Protein AF-A0A9X0CYB3-F1 (afdb_monomer_lite)

Radius of gyration: 28.19 Å; chains: 1; bounding box: 67×47×66 Å

pLDDT: mean 73.57, std 22.22, range [32.19, 98.31]

Structure (mmCIF, N/CA/C/O backbone):
data_AF-A0A9X0CYB3-F1
#
_entry.id   AF-A0A9X0CYB3-F1
#
loop_
_atom_site.group_PDB
_atom_site.id
_atom_site.type_symbol
_atom_site.label_atom_id
_atom_site.label_alt_id
_atom_site.label_comp_id
_atom_site.label_asym_id
_atom_site.label_entity_id
_atom_site.label_seq_id
_atom_site.pdbx_PDB_ins_code
_atom_site.Cartn_x
_atom_site.Cartn_y
_atom_site.Cartn_z
_atom_site.occupancy
_atom_site.B_iso_or_equiv
_atom_site.auth_seq_id
_atom_site.auth_comp_id
_atom_site.auth_asym_id
_atom_site.auth_atom_id
_atom_site.pdbx_PDB_model_num
ATOM 1 N N . MET A 1 1 ? -42.236 -24.956 4.832 1.00 38.97 1 MET A N 1
ATOM 2 C CA . MET A 1 1 ? -42.090 -26.234 5.558 1.00 38.97 1 MET A CA 1
ATOM 3 C C . MET A 1 1 ? -40.602 -26.478 5.725 1.00 38.97 1 MET A C 1
ATOM 5 O O . MET A 1 1 ? -39.913 -26.646 4.729 1.00 38.97 1 MET A O 1
ATOM 9 N N . PHE A 1 2 ? -40.112 -26.344 6.955 1.00 32.19 2 PHE A N 1
ATOM 10 C CA . PHE A 1 2 ? -38.738 -26.663 7.338 1.00 32.19 2 PHE A CA 1
ATOM 11 C C . PHE A 1 2 ? -38.585 -28.181 7.430 1.00 32.19 2 PHE A C 1
ATOM 13 O O . PHE A 1 2 ? -39.509 -28.848 7.889 1.00 32.19 2 PHE A O 1
ATOM 20 N N . ASN A 1 3 ? -37.421 -28.707 7.060 1.00 32.31 3 ASN A N 1
ATOM 21 C CA . ASN A 1 3 ? -36.945 -29.955 7.637 1.00 32.31 3 ASN A CA 1
ATOM 22 C C . ASN A 1 3 ? -35.457 -29.813 7.948 1.00 32.31 3 ASN A C 1
ATOM 24 O O . ASN A 1 3 ? -34.643 -29.538 7.070 1.00 32.31 3 ASN A O 1
ATOM 28 N N . THR A 1 4 ? -35.156 -29.971 9.229 1.00 47.59 4 THR A N 1
ATOM 29 C CA . THR A 1 4 ? -33.843 -29.873 9.859 1.00 47.59 4 THR A CA 1
ATOM 30 C C . THR A 1 4 ? -33.544 -31.248 10.423 1.00 47.59 4 THR A C 1
ATOM 32 O O . THR A 1 4 ? -34.307 -31.679 11.282 1.00 47.59 4 THR A O 1
ATOM 35 N N . ARG A 1 5 ? -32.495 -31.915 9.929 1.00 43.81 5 ARG A N 1
ATOM 36 C CA . ARG A 1 5 ? -31.648 -32.922 10.606 1.00 43.81 5 ARG A CA 1
ATOM 37 C C . ARG A 1 5 ? -30.395 -33.081 9.738 1.00 43.81 5 ARG A C 1
ATOM 39 O O . ARG A 1 5 ? -30.557 -33.213 8.533 1.00 43.81 5 ARG A O 1
ATOM 46 N N . ASP A 1 6 ? -29.148 -33.155 10.163 1.00 37.78 6 ASP A N 1
ATOM 47 C CA . ASP A 1 6 ? -28.370 -32.801 11.350 1.00 37.78 6 ASP A CA 1
ATOM 48 C C . ASP A 1 6 ? -26.902 -33.090 10.938 1.00 37.78 6 ASP A C 1
ATOM 50 O O . ASP A 1 6 ? -26.667 -33.882 10.022 1.00 37.78 6 ASP A O 1
ATOM 54 N N . SER A 1 7 ? -25.939 -32.490 11.646 1.00 33.72 7 SER A N 1
ATOM 55 C CA . SER A 1 7 ? -24.509 -32.873 11.724 1.00 33.72 7 SER A CA 1
ATOM 56 C C . SER A 1 7 ? -23.506 -32.349 10.671 1.00 33.72 7 SER A C 1
ATOM 58 O O . SER A 1 7 ? -23.212 -32.986 9.666 1.00 33.72 7 SER A O 1
ATOM 60 N N . PHE A 1 8 ? -22.834 -31.243 11.012 1.00 39.31 8 PHE A N 1
ATOM 61 C CA . PHE A 1 8 ? -21.362 -31.121 10.884 1.00 39.31 8 PHE A CA 1
ATOM 62 C C . PHE A 1 8 ? -20.721 -31.793 12.133 1.00 39.31 8 PHE A C 1
ATOM 64 O O . PHE A 1 8 ? -21.478 -31.932 13.098 1.00 39.31 8 PHE A O 1
ATOM 71 N N . PRO A 1 9 ? -19.410 -32.152 12.253 1.00 47.28 9 PRO A N 1
ATOM 72 C CA . PRO A 1 9 ? -18.228 -31.752 11.459 1.00 47.28 9 PRO A CA 1
ATOM 73 C C . PRO A 1 9 ? -17.130 -32.849 11.255 1.00 47.28 9 PRO A C 1
ATOM 75 O O . PRO A 1 9 ? -17.073 -33.830 11.985 1.00 47.28 9 PRO A O 1
ATOM 78 N N . ALA A 1 10 ? -16.168 -32.631 10.349 1.00 38.62 10 ALA A N 1
ATOM 79 C CA . ALA A 1 10 ? -14.767 -33.067 10.512 1.00 38.62 10 ALA A CA 1
ATOM 80 C C . ALA A 1 10 ? -13.889 -32.375 9.457 1.00 38.62 10 ALA A C 1
ATOM 82 O O . ALA A 1 10 ? -14.123 -32.506 8.258 1.00 38.62 10 ALA A O 1
ATOM 83 N N . GLN A 1 11 ? -12.898 -31.609 9.903 1.00 45.59 11 GLN A N 1
ATOM 84 C CA . GLN A 1 11 ? -11.774 -31.202 9.065 1.00 45.59 11 GLN A CA 1
ATOM 85 C 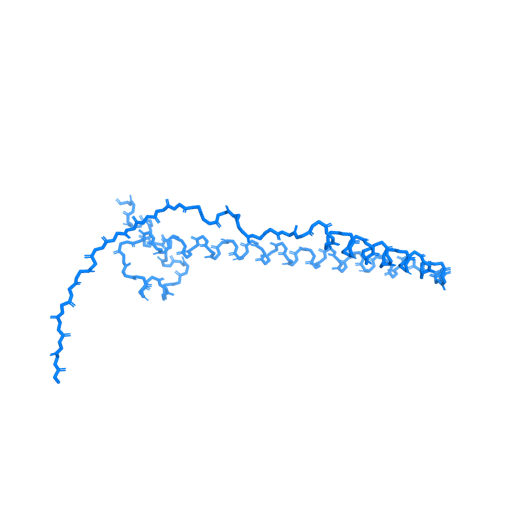C . GLN A 1 11 ? -10.807 -32.386 9.009 1.00 45.59 11 GLN A C 1
ATOM 87 O O . GLN A 1 11 ? -10.433 -32.884 10.069 1.00 45.59 11 GLN A O 1
ATOM 92 N N . ASP A 1 12 ? -10.381 -32.795 7.813 1.00 38.00 12 ASP A N 1
ATOM 93 C CA . ASP A 1 12 ? -9.156 -33.576 7.655 1.00 38.00 12 ASP A CA 1
ATOM 94 C C . ASP A 1 12 ? -8.229 -32.860 6.669 1.00 38.00 12 ASP A C 1
ATOM 96 O O . ASP A 1 12 ? -8.605 -32.479 5.557 1.00 38.00 12 ASP A O 1
ATOM 100 N N . ILE A 1 13 ? -7.032 -32.580 7.165 1.00 45.16 13 ILE A N 1
ATOM 101 C CA . ILE A 1 13 ? -5.947 -31.867 6.509 1.00 45.16 13 ILE A CA 1
ATOM 102 C C . ILE A 1 13 ? -5.070 -32.954 5.905 1.00 45.16 13 ILE A C 1
ATOM 104 O O . ILE A 1 13 ? -4.399 -33.668 6.642 1.00 45.16 13 ILE A O 1
ATOM 108 N N . GLY A 1 14 ? -5.003 -33.071 4.582 1.00 38.75 14 GLY A N 1
ATOM 109 C CA . GLY A 1 14 ? -4.028 -33.992 4.014 1.00 38.75 14 GLY A CA 1
ATOM 110 C C . GLY A 1 14 ? -4.180 -34.257 2.533 1.00 38.75 14 GLY A C 1
ATOM 111 O O . GLY A 1 14 ? -5.093 -34.946 2.108 1.00 38.75 14 GLY A O 1
ATOM 112 N N . VAL A 1 15 ? -3.177 -33.800 1.788 1.00 41.22 15 VAL A N 1
ATOM 113 C CA . VAL A 1 15 ? -2.621 -34.507 0.627 1.00 41.22 15 VAL A CA 1
ATOM 114 C C . VAL A 1 15 ? -3.546 -34.757 -0.572 1.00 41.22 15 VAL A C 1
ATOM 116 O O . VAL A 1 15 ? -3.755 -35.892 -0.972 1.00 41.22 15 VAL A O 1
ATOM 119 N N . ASP A 1 16 ? -3.929 -33.697 -1.287 1.00 36.62 16 ASP A N 1
ATOM 120 C CA . ASP A 1 16 ? -4.045 -33.809 -2.755 1.00 36.62 16 ASP A CA 1
ATOM 121 C C . ASP A 1 16 ? -2.865 -33.101 -3.432 1.00 36.62 16 ASP A C 1
ATOM 123 O O . ASP A 1 16 ? -2.970 -32.174 -4.235 1.00 36.62 16 ASP A O 1
ATOM 127 N N . LEU A 1 17 ? -1.675 -33.525 -3.007 1.00 48.56 17 LEU A N 1
ATOM 128 C CA . LEU A 1 17 ? -0.488 -33.463 -3.831 1.00 48.56 17 LEU A CA 1
ATOM 129 C C . LEU A 1 17 ? -0.436 -34.808 -4.553 1.00 48.56 17 LEU A C 1
ATOM 131 O O . LEU A 1 17 ? -0.120 -35.814 -3.930 1.00 48.56 17 LEU A O 1
ATOM 135 N N . MET A 1 18 ? -0.666 -34.766 -5.866 1.00 50.19 18 MET A N 1
ATOM 136 C CA . MET A 1 18 ? -0.414 -35.826 -6.854 1.00 50.19 18 MET A CA 1
ATOM 137 C C . MET A 1 18 ? -1.641 -36.611 -7.317 1.00 50.19 18 MET A C 1
ATOM 139 O O . MET A 1 18 ? -1.751 -37.801 -7.058 1.00 50.19 18 MET A O 1
ATOM 143 N N . GLN A 1 19 ? -2.413 -36.020 -8.231 1.00 47.66 19 GLN A N 1
ATOM 144 C CA . GLN A 1 19 ? -2.987 -36.818 -9.320 1.00 47.66 19 GLN A CA 1
ATOM 145 C C . GLN A 1 19 ? -3.080 -36.099 -10.678 1.00 47.66 19 GLN A C 1
ATOM 147 O O . GLN A 1 19 ? -3.956 -36.384 -11.488 1.00 47.66 19 GLN A O 1
ATOM 152 N N . LEU A 1 20 ? -2.109 -35.236 -11.011 1.00 45.38 20 LEU A N 1
ATOM 153 C CA . LEU A 1 20 ? -1.769 -34.993 -12.421 1.00 45.38 20 LEU A CA 1
ATOM 154 C C . LEU A 1 20 ? -0.728 -36.027 -12.856 1.00 45.38 20 LEU A C 1
ATOM 156 O O . LEU A 1 20 ? 0.466 -35.732 -12.954 1.00 45.38 20 LEU A O 1
ATOM 160 N N . THR A 1 21 ? -1.174 -37.256 -13.110 1.00 52.50 21 THR A N 1
ATOM 161 C CA . THR A 1 21 ? -0.357 -38.246 -13.816 1.00 52.50 21 THR A CA 1
ATOM 162 C C . THR A 1 21 ? -0.209 -37.767 -15.260 1.00 52.50 21 THR A C 1
ATOM 164 O O . THR A 1 21 ? -1.044 -38.031 -16.114 1.00 52.50 21 THR A O 1
ATOM 167 N N . ILE A 1 22 ? 0.824 -36.963 -15.517 1.00 55.16 22 ILE A N 1
ATOM 168 C CA . ILE A 1 22 ? 1.188 -36.514 -16.863 1.00 55.16 22 ILE A CA 1
ATOM 169 C C . ILE A 1 22 ? 1.739 -37.728 -17.609 1.00 55.16 22 ILE A C 1
ATOM 171 O O . ILE A 1 22 ? 2.836 -38.197 -17.285 1.00 55.16 22 ILE A O 1
ATOM 175 N N . ASP A 1 23 ? 1.008 -38.199 -18.617 1.00 49.56 23 ASP A N 1
ATOM 176 C CA . ASP A 1 23 ? 1.454 -39.264 -19.508 1.00 49.56 23 ASP A CA 1
ATOM 177 C C . ASP A 1 23 ? 2.859 -38.950 -20.067 1.00 49.56 23 ASP A C 1
ATOM 179 O O . ASP A 1 23 ? 3.125 -37.834 -20.538 1.00 49.56 23 ASP A O 1
ATOM 183 N N . PRO A 1 24 ? 3.803 -39.912 -20.069 1.00 57.47 24 PRO A N 1
ATOM 184 C CA . PRO A 1 24 ? 5.183 -39.674 -20.500 1.00 57.47 24 PRO A CA 1
ATOM 185 C C . PRO A 1 24 ? 5.306 -39.248 -21.977 1.00 57.47 24 PRO A C 1
ATOM 187 O O . PRO A 1 24 ? 6.347 -38.719 -22.373 1.00 57.47 24 PRO A O 1
ATOM 190 N N . ARG A 1 25 ? 4.239 -39.391 -22.778 1.00 55.62 25 ARG A N 1
ATOM 191 C CA . ARG A 1 25 ? 4.171 -38.947 -24.182 1.00 55.62 25 ARG A CA 1
ATOM 192 C C . ARG A 1 25 ? 3.948 -37.434 -24.349 1.00 55.62 25 ARG A C 1
ATOM 194 O O . ARG A 1 25 ? 4.436 -36.856 -25.322 1.00 55.62 25 ARG A O 1
ATOM 201 N N . ASP A 1 26 ? 3.343 -36.746 -23.378 1.00 56.19 26 ASP A N 1
ATOM 202 C CA . ASP A 1 26 ? 3.070 -35.298 -23.476 1.00 56.19 26 ASP A CA 1
ATOM 203 C C . ASP A 1 26 ? 4.306 -34.422 -23.227 1.00 56.19 26 ASP A C 1
ATOM 205 O O . ASP A 1 26 ? 4.432 -33.304 -23.750 1.00 56.19 26 ASP A O 1
ATOM 209 N N . LYS A 1 27 ? 5.279 -34.943 -22.470 1.00 54.69 27 LYS A N 1
ATOM 210 C CA . LYS A 1 27 ? 6.580 -34.285 -22.264 1.00 54.69 27 LYS A CA 1
ATOM 211 C C . LYS A 1 27 ? 7.376 -34.201 -23.569 1.00 54.69 27 LYS A C 1
ATOM 213 O O . LYS A 1 27 ? 8.086 -33.215 -23.804 1.00 54.69 27 LYS A O 1
ATOM 218 N N . GLU A 1 28 ? 7.227 -35.189 -24.448 1.00 58.22 28 GLU A N 1
ATOM 219 C CA . GLU A 1 28 ? 7.933 -35.239 -25.727 1.00 58.22 28 GLU A CA 1
ATOM 220 C C . GLU A 1 28 ? 7.369 -34.220 -26.731 1.00 58.22 28 GLU A C 1
ATOM 222 O O . GLU A 1 28 ? 8.117 -33.551 -27.449 1.00 58.22 28 GLU A O 1
ATOM 227 N N . MET A 1 29 ? 6.049 -34.014 -26.730 1.00 58.03 29 MET A N 1
ATOM 228 C CA . MET A 1 29 ? 5.403 -33.042 -27.613 1.00 58.03 29 MET A CA 1
ATOM 229 C C . MET A 1 29 ? 5.717 -31.593 -27.199 1.00 58.03 29 MET A C 1
ATOM 231 O O . MET A 1 29 ? 6.075 -30.768 -28.049 1.00 58.03 29 MET A O 1
ATOM 235 N N . LYS A 1 30 ? 5.706 -31.285 -25.890 1.00 57.91 30 LYS A N 1
ATOM 236 C CA . LYS A 1 30 ? 6.099 -29.959 -25.365 1.00 57.91 30 LYS A CA 1
ATOM 237 C C . LYS A 1 30 ? 7.572 -29.632 -25.630 1.00 57.91 30 LYS A C 1
ATOM 239 O O . LYS A 1 30 ? 7.895 -28.492 -25.972 1.00 57.91 30 LYS A O 1
ATOM 244 N N . THR A 1 31 ? 8.478 -30.602 -25.510 1.00 58.84 31 THR A N 1
ATOM 245 C CA . THR A 1 31 ? 9.913 -30.391 -25.782 1.00 58.84 31 THR A CA 1
ATOM 246 C C . THR A 1 31 ? 10.200 -30.225 -27.273 1.00 58.84 31 THR A C 1
ATOM 248 O O . THR A 1 31 ? 10.942 -29.311 -27.645 1.00 58.84 31 THR A O 1
ATOM 251 N N . LYS A 1 32 ? 9.555 -31.012 -28.146 1.00 59.22 32 LYS A N 1
ATOM 252 C CA . LYS A 1 32 ? 9.646 -30.850 -29.608 1.00 59.22 32 LYS A CA 1
ATOM 253 C C . LYS A 1 32 ? 9.098 -29.495 -30.069 1.00 59.22 32 LYS A C 1
ATOM 255 O O . LYS A 1 32 ? 9.734 -28.840 -30.897 1.00 59.22 32 LYS A O 1
ATOM 260 N N . LEU A 1 33 ? 7.989 -29.021 -29.491 1.00 59.12 33 LEU A N 1
ATOM 261 C CA . LEU A 1 33 ? 7.429 -27.697 -29.785 1.00 59.12 33 LEU A CA 1
ATOM 262 C C . LEU A 1 33 ? 8.364 -26.563 -29.329 1.00 59.12 33 LEU A C 1
ATOM 264 O O . LEU A 1 33 ? 8.663 -25.662 -30.113 1.00 59.12 33 LEU A O 1
ATOM 268 N N . ARG A 1 34 ? 8.920 -26.641 -28.109 1.00 61.38 34 ARG A N 1
ATOM 269 C CA . ARG A 1 34 ? 9.915 -25.667 -27.613 1.00 61.38 34 ARG A CA 1
ATOM 270 C C . ARG A 1 34 ? 11.194 -25.655 -28.461 1.00 61.38 34 ARG A C 1
ATOM 272 O O . ARG A 1 34 ? 11.714 -24.580 -28.754 1.00 61.38 34 ARG A O 1
ATOM 279 N N . LYS A 1 35 ? 11.679 -26.820 -28.914 1.00 63.31 35 LYS A N 1
ATOM 280 C CA . LYS A 1 35 ? 12.871 -26.942 -29.777 1.00 63.31 35 LYS A CA 1
ATOM 281 C C . LYS A 1 35 ? 12.631 -26.369 -31.181 1.00 63.31 35 LYS A C 1
ATOM 283 O O . LYS A 1 35 ? 13.509 -25.689 -31.710 1.00 63.31 35 LYS A O 1
ATOM 288 N N . LYS A 1 36 ? 11.431 -26.557 -31.753 1.00 62.00 36 LYS A N 1
ATOM 289 C CA . LYS A 1 36 ? 11.015 -25.916 -33.018 1.00 62.00 36 LYS A CA 1
ATOM 290 C C . LYS A 1 36 ? 10.936 -24.388 -32.889 1.00 62.00 36 LYS A C 1
ATOM 292 O O . LYS A 1 36 ? 11.462 -23.697 -33.757 1.00 62.00 36 LYS A O 1
ATOM 297 N N . MET A 1 37 ? 10.372 -23.876 -31.790 1.00 61.69 37 MET A N 1
ATOM 298 C CA . MET A 1 37 ? 10.289 -22.434 -31.487 1.00 61.69 37 MET A CA 1
ATOM 299 C C . MET A 1 37 ? 11.672 -21.784 -31.277 1.00 61.69 37 MET A C 1
ATOM 301 O O . MET A 1 37 ? 11.906 -20.653 -31.697 1.00 61.69 37 MET A O 1
ATOM 305 N N . ALA A 1 38 ? 12.625 -22.497 -30.664 1.00 62.00 38 ALA A N 1
ATOM 306 C CA . ALA A 1 38 ? 13.997 -22.010 -30.495 1.00 62.00 38 ALA A CA 1
ATOM 307 C C . ALA A 1 38 ? 14.773 -21.951 -31.829 1.00 62.00 38 ALA A C 1
ATOM 309 O O . ALA A 1 38 ? 15.526 -21.005 -32.079 1.00 62.00 38 ALA A O 1
ATOM 310 N N . ALA A 1 39 ? 14.567 -22.932 -32.715 1.00 61.97 39 ALA A N 1
ATOM 311 C CA . ALA A 1 39 ? 15.249 -23.015 -34.007 1.00 61.97 39 ALA A CA 1
ATOM 312 C C . ALA A 1 39 ? 14.781 -21.944 -35.013 1.00 61.97 39 ALA A C 1
ATOM 314 O O . ALA A 1 39 ? 15.599 -21.399 -35.762 1.00 61.97 39 ALA A O 1
ATOM 315 N N . SER A 1 40 ? 13.490 -21.595 -35.014 1.00 58.34 40 SER A N 1
ATOM 316 C CA . SER A 1 40 ? 12.939 -20.523 -35.856 1.00 58.34 40 SER A CA 1
ATOM 317 C C . SER A 1 40 ? 13.416 -19.129 -35.422 1.00 58.34 40 SER A C 1
ATOM 319 O O . SER A 1 40 ? 13.672 -18.276 -36.276 1.00 58.34 40 SER A O 1
ATOM 321 N N . ASN A 1 41 ? 13.662 -18.918 -34.124 1.00 58.38 41 ASN A N 1
ATOM 322 C CA . ASN A 1 41 ? 14.206 -17.655 -33.609 1.00 58.38 41 ASN A CA 1
ATOM 323 C C . ASN A 1 41 ? 15.685 -17.423 -33.980 1.00 58.38 41 ASN A C 1
ATOM 325 O O . ASN A 1 41 ? 16.107 -16.277 -34.146 1.00 58.38 41 ASN A O 1
ATOM 329 N N . SER A 1 42 ? 16.470 -18.489 -34.173 1.00 54.41 42 SER A N 1
ATOM 330 C CA . SER A 1 42 ? 17.883 -18.396 -34.580 1.00 54.41 42 SER A CA 1
ATOM 331 C C . SER A 1 42 ? 18.053 -17.885 -36.021 1.00 54.41 42 SER A C 1
ATOM 333 O O . SER A 1 42 ? 18.882 -17.011 -36.288 1.00 54.41 42 SER A O 1
ATOM 335 N N . ARG A 1 43 ? 17.206 -18.340 -36.959 1.00 51.75 43 ARG A N 1
ATOM 336 C CA . ARG A 1 43 ? 17.292 -17.940 -38.380 1.00 51.75 43 ARG A CA 1
ATOM 337 C C . ARG A 1 43 ? 16.879 -16.486 -38.631 1.00 51.75 43 ARG A C 1
ATOM 339 O O . ARG A 1 43 ? 17.395 -15.859 -39.554 1.00 51.75 43 ARG A O 1
ATOM 346 N N . ARG A 1 44 ? 16.016 -15.907 -37.787 1.00 49.41 44 ARG A N 1
ATOM 347 C CA . ARG A 1 44 ? 15.561 -14.511 -37.921 1.00 49.41 44 ARG A CA 1
ATOM 348 C C . ARG A 1 44 ? 16.596 -13.474 -37.453 1.00 49.41 44 ARG A C 1
ATOM 350 O O . ARG A 1 44 ? 16.475 -12.307 -37.808 1.00 49.41 44 ARG A O 1
ATOM 357 N N . ARG A 1 45 ? 17.657 -13.861 -36.726 1.00 51.22 45 ARG A N 1
ATOM 358 C CA . ARG A 1 45 ? 18.683 -12.904 -36.250 1.00 51.22 45 ARG A CA 1
ATOM 359 C C . ARG A 1 45 ? 19.742 -12.507 -37.285 1.00 51.22 45 ARG A C 1
ATOM 361 O O . ARG A 1 45 ? 20.452 -11.533 -37.051 1.00 51.22 45 ARG A O 1
ATOM 368 N N . LYS A 1 46 ? 19.866 -13.207 -38.421 1.00 51.25 46 LYS A N 1
ATOM 369 C CA . LYS A 1 46 ? 20.913 -12.912 -39.425 1.00 51.25 46 LYS A CA 1
ATOM 370 C C . LYS A 1 46 ? 20.532 -11.870 -40.490 1.00 51.25 46 LYS A C 1
ATOM 372 O O . LYS A 1 46 ? 21.427 -11.415 -41.190 1.00 51.25 46 LYS A O 1
ATOM 377 N N . LYS A 1 47 ? 19.264 -11.445 -40.602 1.00 50.75 47 LYS A N 1
ATOM 378 C CA . LYS A 1 47 ? 18.797 -10.560 -41.697 1.00 50.75 47 LYS A CA 1
ATOM 379 C C . LYS A 1 47 ? 18.647 -9.063 -41.371 1.00 50.75 47 LYS A C 1
ATOM 381 O O . LYS A 1 47 ? 18.204 -8.316 -42.230 1.00 50.75 47 LYS A O 1
ATOM 386 N N . SER A 1 48 ? 19.056 -8.580 -40.195 1.00 52.50 48 SER A N 1
ATOM 387 C CA . SER A 1 48 ? 19.002 -7.135 -39.895 1.00 52.50 48 SER A CA 1
ATOM 388 C C . SER A 1 48 ? 20.217 -6.645 -39.100 1.00 52.50 48 SER A C 1
ATOM 390 O O . SER A 1 48 ? 20.099 -6.218 -37.952 1.00 52.50 48 SER A O 1
ATOM 392 N N . LYS A 1 49 ? 21.409 -6.690 -39.702 1.00 57.81 49 LYS A N 1
ATOM 393 C CA . LYS A 1 49 ? 22.538 -5.855 -39.259 1.00 57.81 49 LYS A CA 1
ATOM 394 C C . LYS A 1 49 ? 22.584 -4.567 -40.089 1.00 57.81 49 LYS A C 1
ATOM 396 O O . LYS A 1 49 ? 23.564 -4.292 -40.768 1.00 57.81 49 LYS A O 1
ATOM 401 N N . LEU A 1 50 ? 21.511 -3.777 -40.032 1.00 60.97 50 LEU A N 1
ATOM 402 C CA . LEU A 1 50 ? 21.601 -2.358 -40.371 1.00 60.97 50 LEU A CA 1
ATOM 403 C C . LEU A 1 50 ? 22.452 -1.707 -39.271 1.00 60.97 50 LEU A C 1
ATOM 405 O O . LEU A 1 50 ? 22.190 -1.949 -38.090 1.00 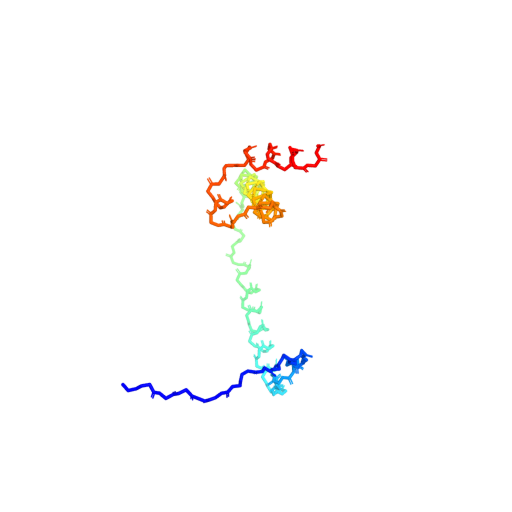60.97 50 LEU A O 1
ATOM 409 N N . LYS A 1 51 ? 23.517 -0.977 -39.629 1.00 54.94 51 LYS A N 1
ATOM 410 C CA . LYS A 1 51 ? 24.436 -0.362 -38.656 1.00 54.94 51 LYS A CA 1
ATOM 411 C C . LYS A 1 51 ? 23.638 0.567 -37.726 1.00 54.94 51 LYS A C 1
ATOM 413 O O . LYS A 1 51 ? 23.216 1.640 -38.139 1.00 54.94 51 LYS A O 1
ATOM 418 N N . ARG A 1 52 ? 23.388 0.131 -36.487 1.00 58.66 52 ARG A N 1
ATOM 419 C CA . ARG A 1 52 ? 22.676 0.915 -35.466 1.00 58.66 52 ARG A CA 1
ATOM 420 C C . ARG A 1 52 ? 23.600 2.017 -34.959 1.00 58.66 52 ARG A C 1
ATOM 422 O O . ARG A 1 52 ? 24.754 1.751 -34.627 1.00 58.66 52 ARG A O 1
ATOM 429 N N . SER A 1 53 ? 23.104 3.248 -34.903 1.00 62.41 53 SER A N 1
ATOM 430 C CA . SER A 1 53 ? 23.817 4.359 -34.277 1.00 62.41 53 SER A CA 1
ATOM 431 C C . SER A 1 53 ? 23.806 4.179 -32.754 1.00 62.41 53 SER A C 1
ATOM 433 O O . SER A 1 53 ? 22.751 3.935 -32.159 1.00 62.41 53 SER A O 1
ATOM 435 N N . LYS A 1 54 ? 24.976 4.314 -32.107 1.00 63.81 54 LYS A N 1
ATOM 436 C CA . LYS A 1 54 ? 25.136 4.158 -30.645 1.00 63.81 54 LYS A CA 1
ATOM 437 C C . LYS A 1 54 ? 24.186 5.048 -29.828 1.00 63.81 54 LYS A C 1
ATOM 439 O O . LYS A 1 54 ? 23.814 4.681 -28.718 1.00 63.81 54 LYS A O 1
ATOM 444 N N . SER A 1 55 ? 23.764 6.190 -30.377 1.00 66.19 55 SER A N 1
ATOM 445 C CA . SER A 1 55 ? 22.810 7.105 -29.739 1.00 66.19 55 SER A CA 1
ATOM 446 C C . SER A 1 55 ? 21.453 6.446 -29.471 1.00 66.19 55 SER A C 1
ATOM 448 O O . SER A 1 55 ? 20.933 6.551 -28.366 1.00 66.19 55 SER A O 1
ATOM 450 N N . THR A 1 56 ? 20.914 5.686 -30.428 1.00 73.44 56 THR A N 1
ATOM 451 C CA . THR A 1 56 ? 19.600 5.025 -30.287 1.00 73.44 56 THR A CA 1
ATOM 452 C C . THR A 1 56 ? 19.622 3.801 -29.368 1.00 73.44 56 THR A C 1
ATOM 454 O O . THR A 1 56 ? 18.578 3.372 -28.870 1.00 73.44 56 THR A O 1
ATOM 457 N N . ASP A 1 57 ? 20.802 3.222 -29.144 1.00 75.94 57 ASP A N 1
ATOM 458 C CA . ASP A 1 57 ? 21.000 2.119 -28.203 1.00 75.94 57 ASP A CA 1
ATOM 459 C C . ASP A 1 57 ? 21.084 2.637 -26.768 1.00 75.94 57 ASP A C 1
ATOM 461 O O . ASP A 1 57 ? 20.438 2.083 -25.878 1.00 75.94 57 ASP A O 1
ATOM 465 N N . ASN A 1 58 ? 21.787 3.752 -26.558 1.00 84.81 58 ASN A N 1
ATOM 466 C CA . ASN A 1 58 ? 21.854 4.419 -25.261 1.00 84.81 58 ASN A CA 1
ATOM 467 C C . ASN A 1 58 ? 20.471 4.886 -24.785 1.00 84.81 58 ASN A C 1
ATOM 469 O O . ASN A 1 58 ? 20.126 4.641 -23.630 1.00 84.81 58 ASN A O 1
ATOM 473 N N . THR A 1 59 ? 19.643 5.467 -25.661 1.00 87.31 59 THR A N 1
ATOM 474 C CA . THR A 1 59 ? 18.270 5.874 -25.307 1.00 87.31 59 THR A CA 1
ATOM 475 C C . THR A 1 59 ? 17.430 4.689 -24.830 1.00 87.31 59 THR A C 1
ATOM 477 O O . THR A 1 59 ? 16.827 4.763 -23.763 1.00 87.31 59 THR A O 1
ATOM 480 N N . ARG A 1 60 ? 17.479 3.549 -25.536 1.00 86.06 60 ARG A N 1
ATOM 481 C CA . ARG A 1 60 ? 16.766 2.328 -25.119 1.00 86.06 60 ARG A CA 1
ATOM 482 C C . ARG A 1 60 ? 17.255 1.793 -23.778 1.00 86.06 60 ARG A C 1
ATOM 484 O O . ARG A 1 60 ? 16.455 1.365 -22.956 1.00 86.06 60 ARG A O 1
ATOM 491 N N . VAL A 1 61 ? 18.566 1.807 -23.532 1.00 89.44 61 VAL A N 1
ATOM 492 C CA . VAL A 1 61 ? 19.119 1.375 -22.237 1.00 89.44 61 VAL A CA 1
ATOM 493 C C . VAL A 1 61 ? 18.657 2.302 -21.110 1.00 89.44 61 VAL A C 1
ATOM 495 O O . VAL A 1 61 ? 18.330 1.823 -20.025 1.00 89.44 61 VAL A O 1
ATOM 498 N N . VAL A 1 62 ? 18.592 3.614 -21.354 1.00 91.38 62 VAL A N 1
ATOM 499 C CA . VAL A 1 62 ? 18.069 4.588 -20.386 1.00 91.38 62 VAL A CA 1
ATOM 500 C C . VAL A 1 62 ? 16.582 4.352 -20.118 1.00 91.38 62 VAL A C 1
ATOM 502 O O . VAL A 1 62 ? 16.177 4.333 -18.957 1.00 91.38 62 VAL A O 1
ATOM 505 N N . GLU A 1 63 ? 15.777 4.119 -21.153 1.00 92.38 63 GLU A N 1
ATOM 506 C CA . GLU A 1 63 ? 14.352 3.791 -21.024 1.00 92.38 63 GLU A CA 1
ATOM 507 C C . GLU A 1 63 ? 14.136 2.511 -20.215 1.00 92.38 63 GLU A C 1
ATOM 509 O O . GLU A 1 63 ? 13.379 2.532 -19.248 1.00 92.38 63 GLU A O 1
ATOM 514 N N . LEU A 1 64 ? 14.884 1.442 -20.505 1.00 93.12 64 LEU A N 1
ATOM 515 C CA . LEU A 1 64 ? 14.823 0.186 -19.748 1.00 93.12 64 LEU A CA 1
ATOM 516 C C . LEU A 1 64 ? 15.226 0.368 -18.279 1.00 93.12 64 LEU A C 1
ATOM 518 O O . LEU A 1 64 ? 14.650 -0.250 -17.385 1.00 93.12 64 LEU A O 1
ATOM 522 N N . ARG A 1 65 ? 16.224 1.213 -17.993 1.00 94.06 65 ARG A N 1
ATOM 523 C CA . ARG A 1 65 ? 16.609 1.538 -16.608 1.00 94.06 65 ARG A CA 1
ATOM 524 C C . ARG A 1 65 ? 15.505 2.313 -15.891 1.00 94.06 65 ARG A C 1
ATOM 526 O O . ARG A 1 65 ? 15.219 2.018 -14.731 1.00 94.06 65 ARG A O 1
ATOM 533 N N . LYS A 1 66 ? 14.870 3.273 -16.571 1.00 95.62 66 LYS A N 1
ATOM 534 C CA . LYS A 1 66 ? 13.722 4.018 -16.035 1.00 95.62 66 LYS A CA 1
ATOM 535 C C . LYS A 1 66 ? 12.536 3.090 -15.781 1.00 95.62 66 LYS A C 1
ATOM 537 O O . LYS A 1 66 ? 11.931 3.179 -14.719 1.00 95.62 66 LYS A O 1
ATOM 542 N N . GLU A 1 67 ? 12.243 2.180 -16.703 1.00 94.44 67 GLU A N 1
ATOM 543 C CA . GLU A 1 67 ? 11.195 1.166 -16.564 1.00 94.44 67 GLU A CA 1
ATOM 544 C C . GLU A 1 67 ? 11.446 0.264 -15.348 1.00 94.44 67 GLU A C 1
ATOM 546 O O . GLU A 1 67 ? 10.609 0.204 -14.452 1.00 94.44 67 GLU A O 1
ATOM 551 N N . ARG A 1 68 ? 12.652 -0.306 -15.216 1.00 95.62 68 ARG A N 1
ATOM 552 C CA . ARG A 1 68 ? 13.032 -1.109 -14.038 1.00 95.62 68 ARG A CA 1
ATOM 553 C C . ARG A 1 68 ? 12.917 -0.340 -12.723 1.00 95.62 68 ARG A C 1
ATOM 555 O O . ARG A 1 68 ? 12.470 -0.899 -11.728 1.00 95.62 68 ARG A O 1
ATOM 562 N N . SER A 1 69 ? 13.320 0.932 -12.700 1.00 96.75 69 SER A N 1
ATOM 563 C CA . SER A 1 69 ? 13.190 1.779 -11.507 1.00 96.75 69 SER A CA 1
ATOM 564 C C . SER A 1 69 ? 11.721 2.004 -11.131 1.00 96.75 69 SER A C 1
ATOM 566 O O . SER A 1 69 ? 11.353 1.903 -9.958 1.00 96.75 69 SER A O 1
ATOM 568 N N . ARG A 1 70 ? 10.858 2.236 -12.129 1.00 97.50 70 ARG A N 1
ATOM 569 C CA . ARG A 1 70 ? 9.407 2.368 -11.931 1.00 97.50 70 ARG A CA 1
ATOM 570 C C . ARG A 1 70 ? 8.807 1.084 -11.372 1.00 97.50 70 ARG A C 1
ATOM 572 O O . ARG A 1 70 ? 8.040 1.152 -10.414 1.00 97.50 70 ARG A O 1
ATOM 579 N N . ASP A 1 71 ? 9.184 -0.066 -11.915 1.00 97.12 71 ASP A N 1
ATOM 580 C CA . ASP A 1 71 ? 8.684 -1.355 -11.436 1.00 97.12 71 ASP A CA 1
ATOM 581 C C . ASP A 1 71 ? 9.204 -1.691 -10.038 1.00 97.12 71 ASP A C 1
ATOM 583 O O . ASP A 1 71 ? 8.439 -2.162 -9.200 1.00 97.12 71 ASP A O 1
ATOM 587 N N . ALA A 1 72 ? 10.455 -1.350 -9.719 1.00 97.62 72 ALA A N 1
ATOM 588 C CA . ALA A 1 72 ? 10.977 -1.468 -8.360 1.00 97.62 72 ALA A CA 1
ATOM 589 C C . ALA A 1 72 ? 10.202 -0.578 -7.370 1.00 97.62 72 ALA A C 1
ATOM 591 O O . ALA A 1 72 ? 9.874 -1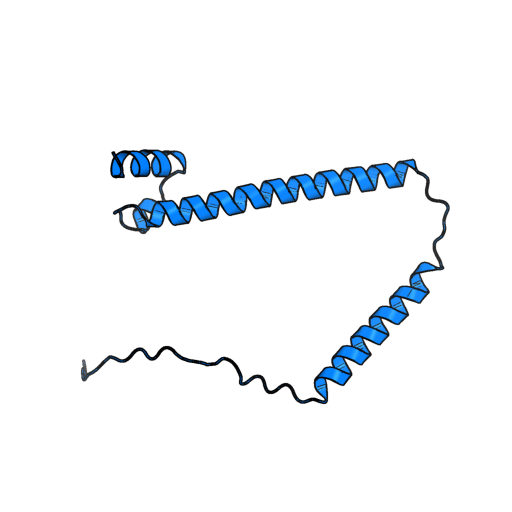.018 -6.268 1.00 97.62 72 ALA A O 1
ATOM 592 N N . ALA A 1 73 ? 9.862 0.657 -7.757 1.00 98.31 73 ALA A N 1
ATOM 593 C CA . ALA A 1 73 ? 9.043 1.548 -6.937 1.00 98.31 73 ALA A CA 1
ATOM 594 C C . ALA A 1 73 ? 7.616 1.013 -6.744 1.00 98.31 73 ALA A C 1
ATOM 596 O O . ALA A 1 73 ? 7.108 1.040 -5.624 1.00 98.31 73 ALA A O 1
ATOM 597 N N . ARG A 1 74 ? 6.987 0.479 -7.800 1.00 97.94 74 ARG A N 1
ATOM 598 C CA . ARG A 1 74 ? 5.683 -0.198 -7.700 1.00 97.94 74 ARG A CA 1
ATOM 599 C C . ARG A 1 74 ? 5.750 -1.419 -6.796 1.00 97.94 74 ARG A C 1
ATOM 601 O O . ARG A 1 74 ? 4.874 -1.580 -5.963 1.00 97.94 74 ARG A O 1
ATOM 608 N N . SER A 1 75 ? 6.786 -2.247 -6.927 1.00 97.69 75 SER A N 1
ATOM 609 C CA . SER A 1 75 ? 6.963 -3.435 -6.092 1.00 97.69 75 SER A CA 1
ATOM 610 C C . SER A 1 75 ? 7.091 -3.066 -4.614 1.00 97.69 75 SER A C 1
ATOM 612 O O . SER A 1 75 ? 6.431 -3.685 -3.786 1.00 97.69 75 SER A O 1
ATOM 614 N N . ARG A 1 76 ? 7.859 -2.018 -4.276 1.00 98.06 76 ARG A N 1
ATOM 615 C CA . ARG A 1 76 ? 7.929 -1.504 -2.896 1.00 98.06 76 ARG A CA 1
ATOM 616 C C . ARG A 1 76 ? 6.563 -1.032 -2.390 1.00 98.06 76 ARG A C 1
ATOM 618 O O . ARG A 1 76 ? 6.144 -1.489 -1.335 1.00 98.06 76 ARG A O 1
ATOM 625 N N . ARG A 1 77 ? 5.840 -0.227 -3.181 1.00 97.56 77 ARG A N 1
ATOM 626 C CA . ARG A 1 77 ? 4.479 0.236 -2.843 1.00 97.56 77 ARG A CA 1
ATOM 627 C C . ARG A 1 77 ? 3.468 -0.909 -2.712 1.00 97.56 77 ARG A C 1
ATOM 629 O O . ARG A 1 77 ? 2.576 -0.854 -1.884 1.00 97.56 77 ARG A O 1
ATOM 636 N N . GLY A 1 78 ? 3.593 -1.954 -3.524 1.00 97.12 78 GLY A N 1
ATOM 637 C CA . GLY A 1 78 ? 2.746 -3.140 -3.412 1.00 97.12 78 GLY A CA 1
ATOM 638 C C . GLY A 1 78 ? 3.003 -3.888 -2.105 1.00 97.12 78 GLY A C 1
ATOM 639 O O . GLY A 1 78 ? 2.060 -4.202 -1.391 1.00 97.12 78 GLY A O 1
ATOM 640 N N . LYS A 1 79 ? 4.280 -4.108 -1.765 1.00 97.06 79 LYS A N 1
ATOM 641 C CA . LYS A 1 79 ? 4.684 -4.800 -0.533 1.00 97.06 79 LYS A CA 1
ATOM 642 C C . LYS A 1 79 ? 4.305 -4.034 0.732 1.00 97.06 79 LYS A C 1
ATOM 644 O O . LYS A 1 79 ? 3.813 -4.639 1.675 1.00 97.06 79 LYS A O 1
ATOM 649 N N . GLU A 1 80 ? 4.523 -2.719 0.766 1.00 96.19 80 GLU A N 1
ATOM 650 C CA . GLU A 1 80 ? 4.130 -1.925 1.936 1.00 96.19 80 GLU A CA 1
ATOM 651 C C . GLU A 1 80 ? 2.601 -1.939 2.099 1.00 96.19 80 GLU A C 1
ATOM 653 O O . GLU A 1 80 ? 2.123 -2.074 3.216 1.00 96.19 80 GLU A O 1
ATOM 658 N N . ASN A 1 81 ? 1.821 -1.873 1.007 1.00 95.88 81 ASN A N 1
ATOM 659 C CA . ASN A 1 81 ? 0.359 -1.954 1.076 1.00 95.88 81 ASN A CA 1
ATOM 660 C C . ASN A 1 81 ? -0.101 -3.280 1.686 1.00 95.88 81 ASN A C 1
ATOM 662 O O . ASN A 1 81 ? -0.904 -3.262 2.610 1.00 95.88 81 ASN A O 1
ATOM 666 N N . THR A 1 82 ? 0.458 -4.408 1.240 1.00 95.81 82 THR A N 1
ATOM 667 C CA . THR A 1 82 ? 0.114 -5.713 1.821 1.00 95.81 82 THR A CA 1
ATOM 668 C C . THR A 1 82 ? 0.484 -5.795 3.301 1.00 95.81 82 THR A C 1
ATOM 670 O O . THR A 1 82 ? -0.283 -6.333 4.089 1.00 95.81 82 THR A O 1
ATOM 673 N N . GLN A 1 83 ? 1.618 -5.208 3.699 1.00 95.69 83 GLN A N 1
ATOM 674 C CA . GLN A 1 83 ? 2.024 -5.151 5.106 1.00 95.69 83 GLN A CA 1
ATOM 675 C C . GLN A 1 83 ? 1.081 -4.279 5.946 1.00 95.69 83 GLN A C 1
ATOM 677 O O . GLN A 1 83 ? 0.766 -4.644 7.074 1.00 95.69 83 GLN A O 1
ATOM 682 N N . PHE A 1 84 ? 0.602 -3.151 5.411 1.00 95.50 84 PHE A N 1
ATOM 683 C CA . PHE A 1 84 ? -0.409 -2.326 6.082 1.00 95.50 84 PHE A CA 1
ATOM 684 C C . PHE A 1 84 ? -1.733 -3.071 6.249 1.00 95.50 84 PHE A C 1
ATOM 686 O O . PHE A 1 84 ? -2.332 -2.995 7.319 1.00 95.50 84 PHE A O 1
ATOM 693 N N . ASP A 1 85 ? -2.163 -3.817 5.232 1.00 94.44 85 ASP A N 1
ATOM 694 C CA . ASP A 1 85 ? -3.391 -4.614 5.295 1.00 94.44 85 ASP A CA 1
ATOM 695 C C . ASP A 1 85 ? -3.271 -5.758 6.313 1.00 94.44 85 ASP A C 1
ATOM 697 O O . ASP A 1 85 ? -4.227 -6.074 7.020 1.00 94.44 85 ASP A O 1
ATOM 701 N N . GLU A 1 86 ? -2.101 -6.393 6.408 1.00 94.69 86 GLU A N 1
ATOM 702 C CA . GLU A 1 86 ? -1.805 -7.393 7.440 1.00 94.69 86 GLU A CA 1
ATOM 703 C C . GLU A 1 86 ? -1.807 -6.769 8.834 1.00 94.69 86 GLU A C 1
ATOM 705 O O . GLU A 1 86 ? -2.451 -7.298 9.737 1.00 94.69 86 GLU A O 1
ATOM 710 N N . LEU A 1 87 ? -1.170 -5.609 8.998 1.00 94.88 87 LEU A N 1
ATOM 711 C CA . LEU A 1 87 ? -1.146 -4.884 10.264 1.00 94.88 87 LEU A CA 1
ATOM 712 C C . LEU A 1 87 ? -2.557 -4.486 10.721 1.00 94.88 87 LEU A C 1
ATOM 714 O O . LEU A 1 87 ? -2.909 -4.665 11.883 1.00 94.88 87 LEU A O 1
ATOM 718 N N . ALA A 1 88 ? -3.394 -4.015 9.796 1.00 95.62 88 ALA A N 1
ATOM 719 C CA . ALA A 1 88 ? -4.781 -3.650 10.062 1.00 95.62 88 ALA A CA 1
ATOM 720 C C . ALA A 1 88 ? -5.629 -4.834 10.563 1.00 95.62 88 ALA A C 1
ATOM 722 O O . ALA A 1 88 ? -6.555 -4.631 11.346 1.00 95.62 88 ALA A O 1
ATOM 723 N N . LYS A 1 89 ? -5.313 -6.069 10.149 1.00 93.62 89 LYS A N 1
ATOM 724 C CA . LYS A 1 89 ? -5.997 -7.290 10.617 1.00 93.62 89 LYS A CA 1
ATOM 725 C C . LYS A 1 89 ? -5.603 -7.702 12.035 1.00 93.62 8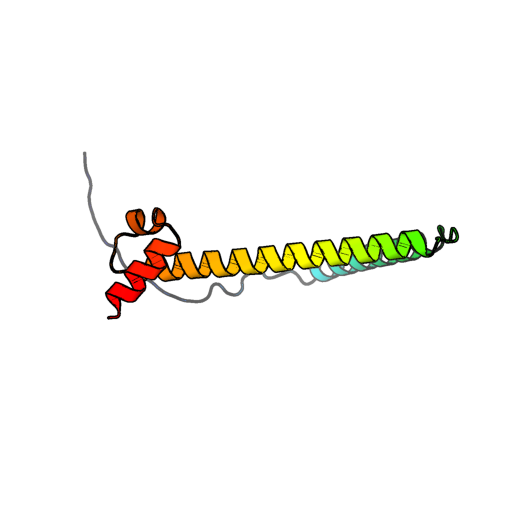9 LYS A C 1
ATOM 727 O O . LYS A 1 89 ? -6.326 -8.485 12.640 1.00 93.62 89 LYS A O 1
ATOM 732 N N . LEU A 1 90 ? -4.470 -7.216 12.544 1.00 93.81 90 LEU A N 1
ATOM 733 C CA . LEU A 1 90 ? -3.997 -7.516 13.900 1.00 93.81 90 LEU A CA 1
ATOM 734 C C . LEU A 1 90 ? -4.617 -6.601 14.960 1.00 93.81 90 LEU A C 1
ATOM 736 O O . LEU A 1 90 ? -4.550 -6.912 16.147 1.00 93.81 90 LEU A O 1
ATOM 740 N N . LEU A 1 91 ? -5.212 -5.477 14.554 1.00 92.81 91 LEU A N 1
ATOM 741 C CA . LEU A 1 91 ? -5.920 -4.597 15.476 1.00 92.81 91 LEU A CA 1
ATOM 742 C C . LEU A 1 91 ? -7.168 -5.306 16.033 1.00 92.81 91 LEU A C 1
ATOM 744 O O . LEU A 1 91 ? -7.860 -5.989 15.275 1.00 92.81 91 LEU A O 1
ATOM 748 N N . PRO A 1 92 ? -7.523 -5.100 17.316 1.00 91.69 92 PRO A N 1
ATOM 749 C CA . PRO A 1 92 ? -8.724 -5.669 17.934 1.00 91.69 92 PRO A CA 1
ATOM 750 C C . PRO A 1 92 ? -9.994 -4.915 17.492 1.00 91.69 92 PRO A C 1
ATOM 752 O O . PRO A 1 92 ? -10.779 -4.438 18.308 1.00 91.69 92 PRO A O 1
ATOM 755 N N . LEU A 1 93 ? -10.178 -4.756 16.182 1.00 90.19 93 LEU A N 1
ATOM 756 C CA . LEU A 1 93 ? -11.289 -4.056 15.550 1.00 90.19 93 LEU A CA 1
ATOM 757 C C . LEU A 1 93 ? -11.881 -4.937 14.437 1.00 90.19 93 LEU A C 1
ATOM 759 O O . LEU A 1 93 ? -11.149 -5.670 13.771 1.00 90.19 93 LEU A O 1
ATOM 763 N N . PRO A 1 94 ? -13.195 -4.857 14.176 1.00 92.06 94 PRO A N 1
ATOM 764 C CA . PRO A 1 94 ? -13.807 -5.563 13.056 1.00 92.06 94 PRO A CA 1
ATOM 765 C C . PRO A 1 94 ? -13.155 -5.202 11.712 1.00 92.06 94 PRO A C 1
ATOM 767 O O . PRO A 1 94 ? -12.967 -4.022 11.406 1.00 92.06 94 PRO A O 1
ATOM 770 N N . GLY A 1 95 ? -12.901 -6.205 10.862 1.00 89.56 95 GLY A N 1
ATOM 771 C CA . GLY A 1 95 ? -12.253 -6.026 9.552 1.00 89.56 95 GLY A CA 1
ATOM 772 C C . GLY A 1 95 ? -12.953 -5.026 8.618 1.00 89.56 95 GLY A C 1
ATOM 773 O O . GLY A 1 95 ? -12.309 -4.351 7.819 1.00 89.56 95 GLY A O 1
ATOM 774 N N . ALA A 1 96 ? -14.275 -4.873 8.757 1.00 90.62 96 ALA A N 1
ATOM 775 C CA . ALA A 1 96 ? -15.048 -3.876 8.017 1.00 90.62 96 ALA A CA 1
ATOM 776 C C . ALA A 1 96 ? -14.598 -2.437 8.328 1.00 90.62 96 ALA A C 1
ATOM 778 O O . ALA A 1 96 ? -14.543 -1.608 7.425 1.00 90.62 96 ALA A O 1
ATOM 779 N N . ILE A 1 97 ? -14.227 -2.159 9.580 1.00 91.19 97 ILE A N 1
ATOM 780 C CA . ILE A 1 97 ? -13.764 -0.839 10.021 1.00 91.19 97 ILE A CA 1
ATOM 781 C C . ILE A 1 97 ? -12.297 -0.654 9.638 1.00 91.19 97 ILE A C 1
ATOM 783 O O . ILE A 1 97 ? -11.938 0.380 9.083 1.00 91.19 97 ILE A O 1
ATOM 787 N N . THR A 1 98 ? -11.452 -1.665 9.861 1.00 93.31 98 THR A N 1
ATOM 788 C CA . THR A 1 98 ? -10.012 -1.554 9.579 1.00 93.31 98 THR A CA 1
ATOM 789 C C . THR A 1 98 ? -9.704 -1.402 8.090 1.00 93.31 98 THR A C 1
ATOM 791 O O . THR A 1 98 ? -8.748 -0.717 7.743 1.00 93.31 98 THR A O 1
ATOM 794 N N . SER A 1 99 ? -10.560 -1.933 7.208 1.00 91.00 99 SER A N 1
ATOM 795 C CA . SER A 1 99 ? -10.463 -1.731 5.753 1.00 91.00 99 SER A CA 1
ATOM 796 C C . SER A 1 99 ? -10.707 -0.288 5.288 1.00 91.00 99 SER A C 1
ATOM 798 O O . SER A 1 99 ? -10.272 0.087 4.201 1.00 91.00 99 SER A O 1
ATOM 800 N N . GLN A 1 100 ? -11.403 0.522 6.093 1.00 94.62 100 GLN A N 1
ATOM 801 C CA . GLN A 1 100 ? -11.709 1.925 5.787 1.00 94.62 100 GLN A CA 1
ATOM 802 C C . GLN A 1 100 ? -10.671 2.890 6.373 1.00 94.62 100 GLN A C 1
ATOM 804 O O . GLN A 1 100 ? -10.722 4.088 6.094 1.00 94.62 100 GLN A O 1
ATOM 809 N N . LEU A 1 101 ? -9.741 2.390 7.192 1.00 95.19 101 LEU A N 1
ATOM 810 C CA . LEU A 1 101 ? -8.722 3.215 7.825 1.00 95.19 101 LEU A 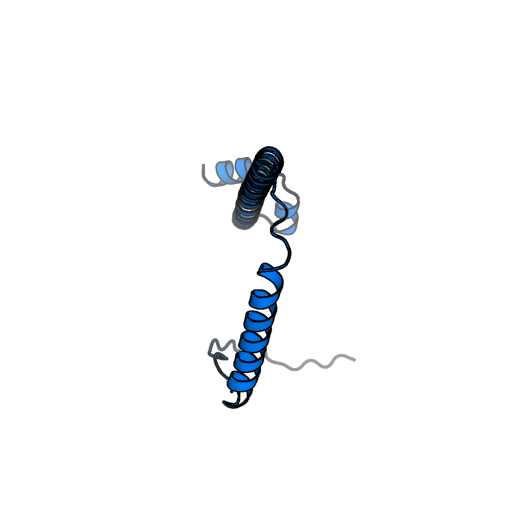CA 1
ATOM 811 C C . LEU A 1 101 ? -7.634 3.605 6.827 1.00 95.19 101 LEU A C 1
ATOM 813 O O . LEU A 1 101 ? -7.142 2.801 6.037 1.00 95.19 101 LEU A O 1
ATOM 817 N N . ASP A 1 102 ? -7.204 4.858 6.911 1.00 96.00 102 ASP A N 1
ATOM 818 C CA . ASP A 1 102 ? -6.027 5.328 6.202 1.00 96.00 102 ASP A CA 1
ATOM 819 C C . ASP A 1 102 ? -4.739 4.794 6.852 1.00 96.00 102 ASP A C 1
ATOM 821 O O . ASP A 1 102 ? -4.685 4.476 8.045 1.00 96.00 102 ASP A O 1
ATOM 825 N N . LYS A 1 103 ? -3.654 4.748 6.066 1.00 95.12 103 LYS A N 1
ATOM 826 C CA . LYS A 1 103 ? -2.348 4.234 6.512 1.00 95.12 103 LYS A CA 1
ATOM 827 C C . LYS A 1 103 ? -1.853 4.899 7.802 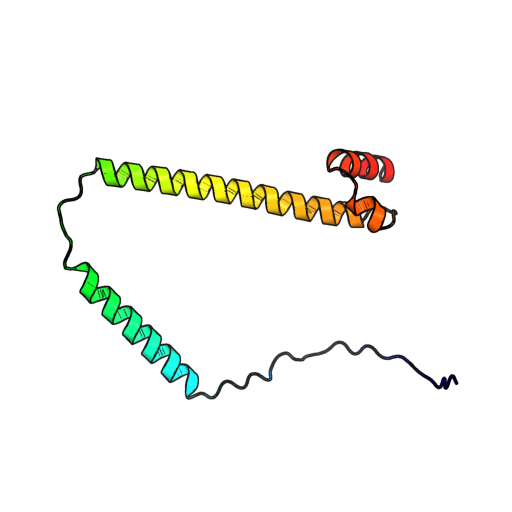1.00 95.12 103 LYS A C 1
ATOM 829 O O . LYS A 1 103 ? -1.273 4.221 8.645 1.00 95.12 103 LYS A O 1
ATOM 834 N N . ALA A 1 104 ? -2.071 6.206 7.974 1.00 96.94 104 ALA A N 1
ATOM 835 C CA . ALA A 1 104 ? -1.594 6.919 9.157 1.00 96.94 104 ALA A CA 1
ATOM 836 C C . ALA A 1 104 ? -2.412 6.564 10.402 1.00 96.94 104 ALA A C 1
ATOM 838 O O . ALA A 1 104 ? -1.849 6.412 11.486 1.00 96.94 104 ALA A O 1
ATOM 839 N N . SER A 1 105 ? -3.730 6.407 10.270 1.00 97.06 105 SER A N 1
ATOM 840 C CA . SER A 1 105 ? -4.564 5.942 11.381 1.00 97.06 105 SER A CA 1
ATOM 841 C C . SER A 1 105 ? -4.249 4.504 11.782 1.00 97.06 105 SER A C 1
ATOM 843 O O . SER A 1 105 ? -4.154 4.250 12.979 1.00 97.06 105 SER A O 1
ATOM 845 N N . ILE A 1 106 ? -3.981 3.598 10.831 1.00 96.31 106 ILE A N 1
ATOM 846 C CA . ILE A 1 106 ? -3.527 2.227 11.144 1.00 96.31 106 ILE A CA 1
ATOM 847 C C . ILE A 1 106 ? -2.265 2.268 12.019 1.00 96.31 106 ILE A C 1
ATOM 849 O O . ILE A 1 106 ? -2.224 1.620 13.063 1.00 96.31 106 ILE A O 1
ATOM 853 N N . VAL A 1 107 ? -1.261 3.077 11.651 1.00 97.00 107 VAL A N 1
ATOM 854 C CA . VAL A 1 107 ? -0.023 3.235 12.441 1.00 97.00 107 VAL A CA 1
ATOM 855 C C . VAL A 1 107 ? -0.314 3.787 13.835 1.00 97.00 107 VAL A C 1
ATOM 857 O O . VAL A 1 107 ? 0.142 3.215 14.821 1.00 97.00 107 VAL A O 1
ATOM 860 N N . ARG A 1 108 ? -1.089 4.875 13.929 1.00 96.88 108 ARG A N 1
ATOM 861 C CA . ARG A 1 108 ? -1.416 5.520 15.211 1.00 96.88 108 ARG A CA 1
ATOM 862 C C . ARG A 1 108 ? -2.139 4.567 16.159 1.00 96.88 108 ARG A C 1
ATOM 864 O O . ARG A 1 108 ? -1.707 4.422 17.294 1.00 96.88 108 ARG A O 1
ATOM 871 N N . LEU A 1 109 ? -3.180 3.885 15.682 1.00 95.38 109 LEU A N 1
ATOM 872 C CA . LEU A 1 109 ? -3.946 2.931 16.488 1.00 95.38 109 LEU A CA 1
ATOM 873 C C . LEU A 1 109 ? -3.104 1.729 16.912 1.00 95.38 109 LEU A C 1
ATOM 875 O O . LEU A 1 109 ? -3.217 1.286 18.048 1.00 95.38 109 LEU A O 1
ATOM 879 N N . THR A 1 110 ? -2.233 1.231 16.030 1.00 96.00 110 THR A N 1
ATOM 880 C CA . THR A 1 110 ? -1.314 0.133 16.369 1.00 96.00 110 THR A CA 1
ATOM 881 C C . THR A 1 110 ? -0.379 0.536 17.502 1.00 96.00 110 THR A C 1
ATOM 883 O O . THR A 1 110 ? -0.220 -0.212 18.459 1.00 96.00 110 THR A O 1
ATOM 886 N N . ILE A 1 111 ? 0.219 1.728 17.426 1.00 96.69 111 ILE A N 1
ATOM 887 C CA . ILE A 1 111 ? 1.101 2.232 18.484 1.00 96.69 111 ILE A CA 1
ATOM 888 C C . ILE A 1 111 ? 0.317 2.407 19.789 1.00 96.69 111 ILE A C 1
ATOM 890 O O . ILE A 1 111 ? 0.767 1.935 20.825 1.00 96.69 111 ILE A O 1
ATOM 894 N N . SER A 1 112 ? -0.873 3.014 19.738 1.00 95.12 112 SER A N 1
ATOM 895 C CA . SER A 1 112 ? -1.747 3.174 20.909 1.00 95.12 112 SER A CA 1
ATOM 896 C C . SER A 1 112 ? -2.247 1.858 21.506 1.00 95.12 112 SER A C 1
ATOM 898 O O . SER A 1 112 ? -2.697 1.858 22.640 1.00 95.12 112 SER A O 1
ATOM 900 N N . TYR A 1 113 ? -2.222 0.758 20.753 1.00 95.06 113 TYR A N 1
ATOM 901 C CA . TYR A 1 113 ? -2.590 -0.564 21.257 1.00 95.06 113 TYR A CA 1
ATOM 902 C C . TYR A 1 113 ? -1.433 -1.263 21.991 1.00 95.06 113 TYR A C 1
ATOM 904 O O . TYR A 1 113 ? -1.674 -2.117 22.840 1.00 95.06 113 TYR A O 1
ATOM 912 N N . LEU A 1 114 ? -0.184 -0.926 21.656 1.00 93.69 114 LEU A N 1
ATOM 913 C CA . LEU A 1 114 ? 1.014 -1.552 22.227 1.00 93.69 114 LEU A CA 1
ATOM 914 C C . LEU A 1 114 ? 1.604 -0.792 23.423 1.00 93.69 114 LEU A C 1
ATOM 916 O O . LEU A 1 114 ? 2.399 -1.374 24.161 1.00 93.69 114 LEU A O 1
ATOM 920 N N . ILE A 1 115 ? 1.268 0.491 23.569 1.00 91.69 115 ILE A N 1
ATOM 921 C CA . ILE A 1 115 ? 1.655 1.353 24.697 1.00 91.69 115 ILE A CA 1
ATOM 922 C C . ILE A 1 115 ? 0.527 1.349 25.721 1.00 91.69 115 ILE A C 1
ATOM 924 O O . ILE A 1 115 ? 0.830 1.108 26.909 1.00 91.69 115 ILE A O 1
#

Sequence (115 aa):
MFNTRDSFPAQDIGVDLMQLTIDPRDKEMKTKLRKKMAASNSRRRKKSKLKRSKSTDNTRVVELRKERSRDAARSRRGKENTQFDELAKLLPLPGAITSQLDKASIVRLTISYLI

InterPro domains:
  IPR011598 Myc-type, basic helix-loop-helix (bHLH) domain [PF23171] (62-114)
  IPR011598 Myc-type, basic helix-loop-helix (bHLH) domain [PS50888] (64-115)
  IPR011598 Myc-type, basic helix-loop-helix (bHLH) domain [SM00353] (70-114)
  IPR036638 Helix-loop-helix DNA-binding domain superfamily [G3DSA:4.10.280.10] (54-115)
  IPR036638 Helix-loop-helix DNA-binding domain superfamily [SSF47459] (65-114)

Foldseek 3Di:
DDDDDDDDDDDDDDDPPDDPPPDPVVVVVVVVVVVVVVVVVVVVVPPDPPPDDVVVVVVVVVVVVVVVVVVVVVVVVVVVVVVLLVLLVPQPDDSVVSVPDDSVVSVVSSVVVVD

Secondary structure (DSSP, 8-state):
-----------------------HHHHHHHHHHHHHHHHHHHHGGGS------HHHHHHHHHHHHHHHHHHHHHHHHHHHHHHHHHHHHHSSS-HHHHTT--HHHHHHHHHHHH-

Organism: NCBI:txid174260